Protein AF-A0A0F8W6D2-F1 (afdb_monomer_lite)

Secondary structure (DSSP, 8-state):
--TTSSSEEEEE---S---TTSTTHHHHHTTT-EEEEEEE-S---TT--S-EEEEEETTS-EEEEEGGGEESSGGG--S--HHHHS----

Sequence (90 aa):
MDARLARGRRHFEYHCYEGEDSGDAILWHHTHQEVEVLHKLNNIDEFDVRPMYRVRFADGLEYDIRDDELMKSPAEYYRPDYKQLIPATT

Radius of gyration: 13.62 Å; chains: 1; bounding box: 30×30×41 Å

Organism: NCBI:txid412755

Structure (mmCIF, N/CA/C/O backbone):
data_AF-A0A0F8W6D2-F1
#
_entry.id   AF-A0A0F8W6D2-F1
#
loop_
_atom_site.group_PDB
_atom_site.id
_atom_site.type_symbol
_atom_site.label_atom_id
_atom_site.label_alt_id
_atom_site.label_comp_id
_atom_site.label_asym_id
_atom_site.label_entity_id
_atom_site.label_seq_id
_atom_site.pdbx_PDB_ins_code
_atom_site.Cartn_x
_atom_site.Cartn_y
_atom_site.Cartn_z
_atom_site.occupancy
_atom_site.B_iso_or_equiv
_atom_site.auth_seq_id
_atom_site.auth_comp_id
_atom_site.auth_asym_id
_atom_site.auth_atom_id
_atom_site.pdbx_PDB_model_num
ATOM 1 N N . MET A 1 1 ? 3.825 -9.365 16.320 1.00 47.69 1 MET A N 1
ATOM 2 C CA . MET A 1 1 ? 3.359 -8.353 15.345 1.00 47.69 1 MET A CA 1
ATOM 3 C C . MET A 1 1 ? 3.600 -6.985 15.951 1.00 47.69 1 MET A C 1
ATOM 5 O O . MET A 1 1 ? 3.315 -6.846 17.135 1.00 47.69 1 MET A O 1
ATOM 9 N N . ASP A 1 2 ? 4.108 -6.006 15.194 1.00 51.84 2 ASP A N 1
ATOM 10 C CA . ASP A 1 2 ? 3.938 -4.612 15.618 1.00 51.84 2 ASP A CA 1
ATOM 11 C C . ASP A 1 2 ? 2.423 -4.384 15.664 1.00 51.84 2 ASP A C 1
ATOM 13 O O . ASP A 1 2 ? 1.736 -4.499 14.645 1.00 51.84 2 ASP A O 1
ATOM 17 N N . ALA A 1 3 ? 1.868 -4.231 16.868 1.00 54.16 3 ALA A N 1
ATOM 18 C CA . ALA A 1 3 ? 0.422 -4.288 17.096 1.00 54.16 3 ALA A CA 1
ATOM 19 C C . ALA A 1 3 ? -0.340 -3.225 16.284 1.00 54.16 3 ALA A C 1
ATOM 21 O O . ALA A 1 3 ? -1.543 -3.341 16.070 1.00 54.16 3 ALA A O 1
ATOM 22 N N . ARG A 1 4 ? 0.381 -2.216 15.784 1.00 56.50 4 ARG A N 1
ATOM 23 C CA . ARG A 1 4 ? -0.132 -1.125 14.960 1.00 56.50 4 ARG A CA 1
ATOM 24 C C . ARG A 1 4 ? -0.511 -1.543 13.540 1.00 56.50 4 ARG A C 1
ATOM 26 O O . ARG A 1 4 ? -1.240 -0.792 12.911 1.00 56.50 4 ARG A O 1
ATOM 33 N N . LEU A 1 5 ? -0.040 -2.674 13.013 1.00 62.62 5 LEU A N 1
ATOM 34 C CA . LEU A 1 5 ? -0.273 -3.090 11.613 1.00 62.62 5 LEU A CA 1
ATOM 35 C C . LEU A 1 5 ? -0.951 -4.467 11.497 1.00 62.62 5 LEU A C 1
ATOM 37 O O . LEU A 1 5 ? -1.110 -5.000 10.408 1.00 62.62 5 LEU A O 1
ATOM 41 N N . ALA A 1 6 ? -1.351 -5.063 12.621 1.00 58.75 6 ALA A N 1
ATOM 42 C CA . ALA A 1 6 ? -1.700 -6.480 12.709 1.00 58.75 6 ALA A CA 1
ATOM 43 C C . ALA A 1 6 ? -3.029 -6.887 12.042 1.00 58.75 6 ALA A C 1
ATOM 45 O O . ALA A 1 6 ? -3.219 -8.078 11.806 1.00 58.75 6 ALA A O 1
ATOM 46 N N . ARG A 1 7 ? -3.944 -5.939 11.788 1.00 64.94 7 ARG A N 1
ATOM 47 C CA . ARG A 1 7 ? -5.229 -6.116 11.084 1.00 64.94 7 ARG A CA 1
ATOM 48 C C . ARG A 1 7 ? -5.933 -4.767 10.960 1.00 64.94 7 ARG A C 1
ATOM 50 O O . ARG A 1 7 ? -5.962 -4.007 11.929 1.00 64.94 7 ARG A O 1
ATOM 57 N N . GLY A 1 8 ? -6.527 -4.488 9.805 1.00 81.25 8 GLY A N 1
ATOM 58 C CA . GLY A 1 8 ? -7.349 -3.295 9.590 1.00 81.25 8 GLY A CA 1
ATOM 59 C C . GLY A 1 8 ? -7.064 -2.594 8.269 1.00 81.25 8 GLY A C 1
ATOM 60 O O . GLY A 1 8 ? -6.252 -3.054 7.468 1.00 81.25 8 GLY A O 1
ATOM 61 N N . ARG A 1 9 ? -7.761 -1.476 8.056 1.00 91.69 9 ARG A N 1
ATOM 62 C CA . ARG A 1 9 ? -7.586 -0.647 6.865 1.00 91.69 9 ARG A CA 1
ATOM 63 C C . ARG A 1 9 ? -6.344 0.222 6.976 1.00 91.69 9 ARG A C 1
ATOM 65 O O . ARG A 1 9 ? -6.077 0.820 8.026 1.00 91.69 9 ARG A O 1
ATOM 72 N N . ARG A 1 10 ? -5.596 0.288 5.887 1.00 94.31 10 ARG A N 1
ATOM 73 C CA . ARG 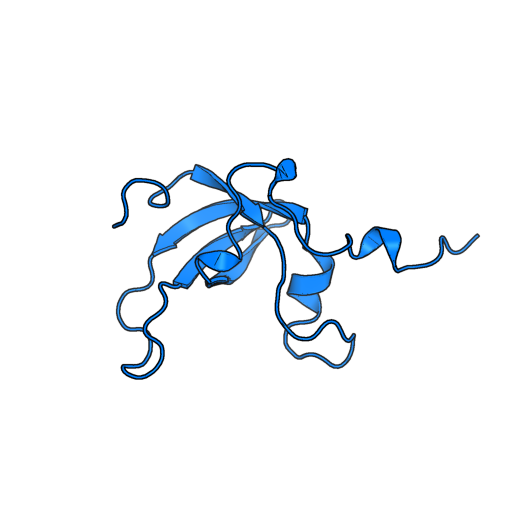A 1 10 ? -4.437 1.158 5.706 1.00 94.31 10 ARG A CA 1
ATOM 74 C C . ARG A 1 10 ? -4.512 1.812 4.343 1.00 94.31 10 ARG A C 1
ATOM 76 O O . ARG A 1 10 ? -5.259 1.369 3.480 1.00 94.31 10 ARG A O 1
ATOM 83 N N . HIS A 1 11 ? -3.733 2.862 4.189 1.00 95.94 11 HIS A N 1
ATOM 84 C CA . HIS A 1 11 ? -3.526 3.527 2.921 1.00 95.94 11 HIS A CA 1
ATOM 85 C C . HIS A 1 11 ? -2.272 2.939 2.278 1.00 95.94 11 HIS A C 1
ATOM 87 O O . HIS A 1 11 ? -1.267 2.780 2.961 1.00 95.94 11 HIS A O 1
ATOM 93 N N . PHE A 1 12 ? -2.341 2.571 1.008 1.00 96.56 12 PHE A N 1
ATOM 94 C CA . PHE A 1 12 ? -1.213 2.011 0.277 1.00 96.56 12 PHE A CA 1
ATOM 95 C C . PHE A 1 12 ? -0.521 3.100 -0.544 1.00 96.56 12 PHE A C 1
ATOM 97 O O . PHE A 1 12 ? -1.192 3.903 -1.188 1.00 96.56 12 PHE A O 1
ATOM 104 N N . GLU A 1 13 ? 0.807 3.124 -0.542 1.00 96.94 13 GLU A N 1
ATOM 105 C CA . GLU A 1 13 ? 1.595 3.917 -1.485 1.00 96.94 13 GLU A CA 1
ATOM 106 C C . GLU A 1 13 ? 2.719 3.063 -2.067 1.00 96.94 13 GLU A C 1
ATOM 108 O O . GLU A 1 13 ? 3.528 2.508 -1.331 1.00 96.94 13 GLU A O 1
ATOM 113 N N . TYR A 1 14 ? 2.768 2.971 -3.395 1.00 95.06 14 TYR A N 1
ATOM 114 C CA . TYR A 1 14 ? 3.795 2.215 -4.102 1.00 95.06 14 TYR A CA 1
ATOM 115 C C . TYR A 1 14 ? 5.116 2.990 -4.132 1.00 95.06 14 TYR A C 1
ATOM 117 O O . TYR A 1 14 ? 5.153 4.144 -4.564 1.00 95.06 14 TYR A O 1
ATOM 125 N N . HIS A 1 15 ? 6.216 2.358 -3.709 1.00 90.12 15 HIS A N 1
ATOM 126 C CA . HIS A 1 15 ? 7.538 3.005 -3.619 1.00 90.12 15 HIS A CA 1
ATOM 127 C C . HIS A 1 15 ? 8.614 2.390 -4.521 1.00 90.12 15 HIS A C 1
ATOM 129 O O . HIS A 1 15 ? 9.771 2.822 -4.495 1.00 90.12 15 HIS A O 1
ATOM 135 N N . CYS A 1 16 ? 8.266 1.410 -5.347 1.00 89.44 16 CYS A N 1
ATOM 136 C CA . CYS A 1 16 ? 9.203 0.794 -6.285 1.00 89.44 16 CYS A CA 1
ATOM 137 C C . CYS A 1 16 ? 9.350 1.625 -7.581 1.00 89.44 16 CYS A C 1
ATOM 139 O O . CYS A 1 16 ? 9.047 2.823 -7.612 1.00 89.44 16 CYS A O 1
ATOM 141 N N . TYR A 1 17 ? 9.922 1.032 -8.634 1.00 89.19 17 TYR A N 1
ATOM 142 C CA . TYR A 1 17 ? 10.079 1.685 -9.937 1.00 89.19 17 TYR A CA 1
ATOM 143 C C . TYR A 1 17 ? 8.715 1.886 -10.620 1.00 89.19 17 TYR A C 1
ATOM 145 O O . TYR A 1 17 ? 7.955 0.931 -10.783 1.00 89.19 17 TYR A O 1
ATOM 153 N N . GLU A 1 18 ? 8.417 3.132 -10.990 1.00 89.56 18 GLU A N 1
ATOM 154 C CA . GLU A 1 18 ? 7.148 3.603 -11.567 1.00 89.56 18 GLU A CA 1
ATOM 155 C C . GLU A 1 18 ? 7.221 3.633 -13.097 1.00 89.56 18 GLU A C 1
ATOM 157 O O . GLU A 1 18 ? 7.334 4.687 -13.725 1.00 89.56 18 GLU A O 1
ATOM 162 N N . GLY A 1 19 ? 7.226 2.445 -13.692 1.00 88.12 19 GLY A N 1
ATOM 163 C CA . GLY A 1 19 ? 7.208 2.252 -15.137 1.00 88.12 19 GLY A CA 1
ATOM 164 C C . GLY A 1 19 ? 6.208 1.169 -15.512 1.00 88.12 19 GLY A C 1
ATOM 165 O O . GLY A 1 19 ? 6.052 0.188 -14.788 1.00 88.12 19 GLY A O 1
ATOM 166 N N . GLU A 1 20 ? 5.536 1.335 -16.651 1.00 93.00 20 GLU A N 1
ATOM 167 C CA . GLU A 1 20 ? 4.611 0.330 -17.206 1.00 93.00 20 GLU A CA 1
ATOM 168 C C . GLU A 1 20 ? 5.319 -0.987 -17.577 1.00 93.00 20 GLU A C 1
ATOM 170 O O . GLU A 1 20 ? 4.683 -2.025 -17.729 1.00 93.00 20 GLU A O 1
ATOM 175 N N . ASP A 1 21 ? 6.644 -0.956 -17.722 1.00 92.00 21 ASP A N 1
ATOM 176 C CA . ASP A 1 21 ? 7.513 -2.114 -17.932 1.00 92.00 21 ASP A CA 1
ATOM 177 C C . ASP A 1 21 ? 7.942 -2.805 -16.624 1.00 92.00 21 ASP A C 1
ATOM 179 O O . ASP A 1 21 ? 8.619 -3.836 -16.664 1.00 92.00 21 ASP A O 1
ATOM 183 N N . SER A 1 22 ? 7.538 -2.278 -15.462 1.00 90.19 22 SER A N 1
ATOM 184 C CA . SER A 1 22 ? 7.744 -2.930 -14.168 1.00 90.19 22 SER A CA 1
ATOM 185 C C . SER A 1 22 ? 6.879 -4.184 -14.039 1.00 90.19 22 SER A C 1
ATOM 187 O O . SER A 1 22 ? 5.683 -4.167 -14.334 1.00 90.19 22 SER A O 1
ATOM 189 N N . GLY A 1 23 ? 7.450 -5.262 -13.491 1.00 90.62 23 GLY A N 1
ATOM 190 C CA . GLY A 1 23 ? 6.678 -6.452 -13.111 1.00 90.62 23 GLY A CA 1
ATOM 191 C C . GLY A 1 23 ? 5.595 -6.158 -12.064 1.00 90.62 23 GLY A C 1
ATOM 192 O O . GLY A 1 23 ? 4.589 -6.859 -12.011 1.00 90.62 23 G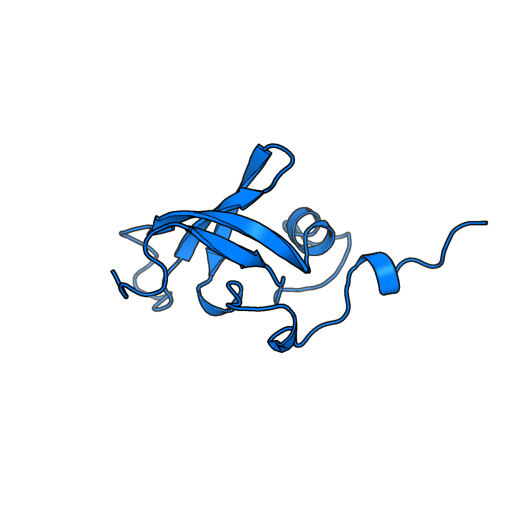LY A O 1
ATOM 193 N N . ASP A 1 24 ? 5.772 -5.080 -11.296 1.00 90.88 24 ASP A N 1
ATOM 194 C CA . ASP A 1 24 ? 4.849 -4.618 -10.260 1.00 90.88 24 ASP A CA 1
ATOM 195 C C . ASP A 1 24 ? 4.053 -3.371 -10.692 1.00 90.88 24 ASP A C 1
ATOM 197 O O . ASP A 1 24 ? 3.465 -2.692 -9.851 1.00 90.88 24 ASP A O 1
ATOM 201 N N . ALA A 1 25 ? 3.996 -3.048 -11.994 1.00 92.81 25 ALA A N 1
ATOM 202 C CA . ALA A 1 25 ? 3.246 -1.890 -12.503 1.00 92.81 25 ALA A CA 1
ATOM 203 C C . ALA A 1 25 ? 1.776 -1.891 -12.043 1.00 92.81 25 ALA A C 1
ATOM 205 O O . ALA A 1 25 ? 1.208 -0.841 -11.750 1.00 92.81 25 ALA A O 1
ATOM 206 N N . ILE A 1 26 ? 1.183 -3.079 -11.876 1.00 94.56 26 ILE A N 1
ATOM 207 C CA . ILE A 1 26 ? -0.166 -3.220 -11.325 1.00 94.56 26 ILE A CA 1
ATOM 208 C C . ILE A 1 26 ? -0.294 -2.593 -9.933 1.00 94.56 26 ILE A C 1
ATOM 210 O O . ILE A 1 26 ? -1.303 -1.959 -9.654 1.00 94.56 26 ILE A O 1
ATOM 214 N N . LEU A 1 27 ? 0.715 -2.702 -9.065 1.00 94.75 27 LEU A N 1
ATOM 215 C CA . LEU A 1 27 ? 0.680 -2.062 -7.752 1.00 94.75 27 LEU A CA 1
ATOM 216 C C . LEU A 1 27 ? 0.773 -0.547 -7.867 1.00 94.75 27 LEU A C 1
ATOM 218 O O . LEU A 1 27 ? 0.057 0.162 -7.166 1.00 94.75 27 LEU A O 1
ATOM 222 N N . TRP A 1 28 ? 1.594 -0.039 -8.782 1.00 94.94 28 TRP A N 1
ATOM 223 C CA . TRP A 1 28 ? 1.666 1.397 -9.031 1.00 94.94 28 TRP A CA 1
ATOM 224 C C . TRP A 1 28 ? 0.302 1.977 -9.430 1.00 94.94 28 TRP A C 1
ATOM 226 O O . TRP A 1 28 ? -0.110 2.997 -8.879 1.00 94.94 28 TRP A O 1
ATOM 236 N N . HIS A 1 29 ? -0.463 1.273 -10.275 1.00 94.31 29 HIS A N 1
ATOM 237 C CA . HIS A 1 29 ? -1.836 1.660 -10.647 1.00 94.31 29 HIS A CA 1
ATOM 238 C C . HIS A 1 29 ? -2.805 1.693 -9.454 1.00 94.31 29 HIS A C 1
ATOM 240 O O . HIS A 1 29 ? -3.859 2.334 -9.513 1.00 94.31 29 HIS A O 1
ATOM 246 N N . HIS A 1 30 ? -2.448 1.010 -8.366 1.00 95.38 30 HIS A N 1
ATOM 247 C CA . HIS A 1 30 ? -3.213 0.944 -7.128 1.00 95.38 30 HIS A CA 1
ATOM 248 C C . HIS A 1 30 ? -2.669 1.843 -6.013 1.00 95.38 30 HIS A C 1
ATOM 250 O O . HIS A 1 30 ? -3.211 1.819 -4.904 1.00 95.38 30 HIS A O 1
ATOM 256 N N . THR A 1 31 ? -1.645 2.662 -6.283 1.00 96.12 31 THR A N 1
ATOM 257 C CA . THR A 1 31 ? -1.130 3.622 -5.301 1.00 96.12 31 THR A CA 1
ATOM 258 C C . THR A 1 31 ? -2.242 4.555 -4.799 1.00 96.12 31 THR A C 1
ATOM 260 O O . THR A 1 31 ? -3.226 4.826 -5.489 1.00 96.12 31 THR A O 1
ATOM 263 N N . HIS A 1 32 ? -2.104 5.012 -3.557 1.00 96.19 32 HIS A N 1
ATOM 264 C CA . HIS A 1 32 ? -3.032 5.886 -2.829 1.00 96.19 32 HIS A CA 1
ATOM 265 C C . HIS A 1 32 ? -4.427 5.312 -2.536 1.00 96.19 32 HIS A C 1
ATOM 267 O O . HIS A 1 32 ? -5.318 6.051 -2.099 1.00 96.19 32 HIS A O 1
ATOM 273 N N . GLN A 1 33 ? -4.631 4.003 -2.696 1.00 96.19 33 GLN A N 1
ATOM 274 C CA . GLN A 1 33 ? -5.884 3.324 -2.346 1.00 96.19 33 GLN A CA 1
ATOM 275 C C . GLN A 1 33 ? -5.898 2.795 -0.903 1.00 96.19 33 GLN A C 1
ATOM 277 O O . GLN A 1 33 ? -4.858 2.608 -0.274 1.00 96.19 33 GLN A O 1
ATOM 282 N N . GLU A 1 34 ? -7.092 2.534 -0.361 1.00 96.38 34 GLU A N 1
ATOM 283 C CA . GLU A 1 34 ? -7.221 1.773 0.886 1.00 96.38 34 GLU A CA 1
ATOM 284 C C . GLU A 1 34 ? -7.013 0.272 0.635 1.00 96.38 34 GLU A C 1
ATOM 286 O O . GLU A 1 34 ? -7.540 -0.286 -0.329 1.00 96.38 34 GLU A O 1
ATOM 291 N N . VAL A 1 35 ? -6.325 -0.394 1.561 1.00 96.69 35 VAL A N 1
ATOM 292 C CA . VAL A 1 35 ? -6.133 -1.847 1.583 1.00 96.69 35 VAL A CA 1
ATOM 293 C C . VAL A 1 35 ? -6.509 -2.438 2.936 1.00 96.69 35 VAL A C 1
ATOM 295 O O . VAL A 1 35 ? -6.365 -1.802 3.985 1.00 96.69 35 VAL A O 1
ATOM 298 N N . GLU A 1 36 ? -6.972 -3.683 2.931 1.00 95.69 36 GLU A N 1
ATOM 299 C CA . GLU A 1 36 ? -7.136 -4.496 4.132 1.00 95.69 36 GLU A CA 1
ATOM 300 C C . GLU A 1 36 ? -5.870 -5.316 4.384 1.00 95.69 36 GLU A C 1
ATOM 302 O O . GLU A 1 36 ? -5.480 -6.138 3.556 1.00 95.69 36 GLU A O 1
ATOM 307 N N . VAL A 1 37 ? -5.242 -5.139 5.549 1.00 93.94 37 VAL A N 1
ATOM 308 C CA . VAL A 1 37 ? -4.108 -5.979 5.956 1.00 93.94 37 VAL A CA 1
ATOM 309 C C . VAL A 1 37 ? -4.617 -7.329 6.460 1.00 93.94 37 VAL A C 1
ATOM 311 O O . VAL A 1 37 ? -5.274 -7.394 7.505 1.00 93.94 37 VAL A O 1
ATOM 314 N N . LEU A 1 38 ? -4.289 -8.406 5.740 1.00 92.31 38 LEU A N 1
ATOM 315 C CA . LEU A 1 38 ? -4.759 -9.759 6.046 1.00 92.31 38 LEU A CA 1
ATOM 316 C C . LEU A 1 38 ? -3.900 -10.417 7.129 1.00 92.31 38 LEU A C 1
ATOM 318 O O . LEU A 1 38 ? -4.416 -10.872 8.155 1.00 92.31 38 LEU A O 1
ATOM 322 N N . HIS A 1 39 ? -2.587 -10.478 6.899 1.00 89.50 39 HIS A N 1
ATOM 323 C CA . HIS A 1 39 ? -1.615 -11.012 7.851 1.00 89.50 39 HIS A CA 1
ATOM 324 C C . HIS A 1 39 ? -0.184 -10.579 7.509 1.00 89.50 39 HIS A C 1
ATOM 326 O O . HIS A 1 39 ? 0.131 -10.206 6.382 1.00 89.50 39 HIS A O 1
ATOM 332 N N . LYS A 1 40 ? 0.697 -10.656 8.509 1.00 89.00 40 LYS A N 1
ATOM 333 C CA . LYS A 1 40 ? 2.144 -10.503 8.336 1.00 89.00 40 LYS A CA 1
ATOM 334 C C . LYS A 1 40 ? 2.736 -11.809 7.801 1.00 89.00 40 LYS A C 1
ATOM 336 O O . LYS A 1 40 ? 2.406 -12.873 8.329 1.00 89.00 40 LYS A O 1
ATOM 341 N N . LEU A 1 41 ? 3.639 -11.722 6.829 1.00 87.38 41 LEU A N 1
ATOM 342 C CA . LEU A 1 41 ? 4.398 -12.872 6.345 1.00 87.38 41 LEU A CA 1
ATOM 343 C C . LEU A 1 41 ? 5.527 -13.198 7.332 1.00 87.38 41 LEU A C 1
ATOM 345 O O . LEU A 1 41 ? 6.286 -12.321 7.750 1.00 87.38 41 LEU A O 1
ATOM 349 N N . ASN A 1 42 ? 5.612 -14.464 7.736 1.00 75.38 42 ASN A N 1
ATOM 350 C CA . ASN A 1 42 ? 6.710 -14.990 8.542 1.00 75.38 42 ASN A CA 1
ATOM 351 C C . ASN A 1 42 ? 7.588 -15.818 7.592 1.00 75.38 42 ASN A C 1
ATOM 353 O O . ASN A 1 42 ? 7.035 -16.659 6.890 1.00 75.38 42 ASN A O 1
ATOM 357 N N . ASN A 1 43 ? 8.908 -15.599 7.590 1.00 65.56 43 ASN A N 1
ATOM 358 C CA . ASN A 1 43 ? 9.905 -16.205 6.678 1.00 65.56 43 ASN A CA 1
ATOM 359 C C . ASN A 1 43 ? 10.112 -15.453 5.356 1.00 65.56 43 ASN A C 1
ATOM 361 O O . ASN A 1 43 ? 10.057 -16.030 4.274 1.00 65.56 43 ASN A O 1
ATOM 365 N N . ILE A 1 44 ? 10.362 -14.157 5.465 1.00 66.50 44 ILE A N 1
ATOM 366 C CA . ILE A 1 44 ? 10.953 -13.376 4.379 1.00 66.50 44 ILE A CA 1
ATOM 367 C C . ILE A 1 44 ? 12.465 -13.626 4.456 1.00 66.50 44 ILE A C 1
ATOM 369 O O . ILE A 1 44 ? 12.965 -13.892 5.552 1.00 66.50 44 ILE A O 1
ATOM 373 N N . ASP A 1 45 ? 13.138 -13.650 3.306 1.00 63.06 45 ASP A N 1
ATOM 374 C CA . ASP A 1 45 ? 14.562 -13.979 3.152 1.00 63.06 45 ASP A CA 1
ATOM 375 C C . ASP A 1 45 ? 15.428 -13.352 4.263 1.00 63.06 45 ASP A C 1
ATOM 377 O O . ASP A 1 45 ? 15.195 -12.218 4.677 1.00 63.06 45 ASP A O 1
ATOM 381 N N . GLU A 1 46 ? 16.438 -14.074 4.751 1.00 57.97 46 GLU A N 1
ATOM 382 C CA . GLU A 1 46 ? 17.305 -13.638 5.859 1.00 57.97 46 GLU A CA 1
ATOM 383 C C . GLU A 1 46 ? 18.059 -12.329 5.561 1.00 57.97 46 GLU A C 1
ATOM 385 O O . GLU A 1 46 ? 18.519 -11.643 6.479 1.00 57.97 46 GLU A O 1
ATOM 390 N N . PHE A 1 47 ? 18.130 -11.956 4.281 1.00 64.62 47 PHE A N 1
ATOM 391 C CA . PHE A 1 47 ? 18.696 -10.701 3.798 1.00 64.62 47 PHE A CA 1
ATOM 392 C C . PHE A 1 47 ? 17.681 -9.549 3.682 1.00 64.62 47 PHE A C 1
ATOM 394 O O . PHE A 1 47 ? 18.106 -8.392 3.635 1.00 64.62 47 PHE A O 1
ATOM 401 N N . ASP A 1 48 ? 16.368 -9.819 3.668 1.00 66.00 48 ASP A N 1
ATOM 402 C CA . ASP A 1 48 ? 15.321 -8.787 3.664 1.00 66.00 48 ASP A CA 1
ATOM 403 C C . ASP A 1 48 ? 14.736 -8.627 5.071 1.00 66.00 48 ASP A C 1
ATOM 405 O O . ASP A 1 48 ? 13.775 -9.269 5.495 1.00 66.00 48 ASP A O 1
ATOM 409 N N . VAL A 1 49 ? 15.373 -7.744 5.836 1.00 67.75 49 VAL A N 1
ATOM 410 C CA . VAL A 1 49 ? 15.045 -7.490 7.245 1.00 67.75 49 VAL A CA 1
ATOM 411 C C . VAL A 1 49 ? 13.706 -6.770 7.446 1.00 67.75 49 VAL A C 1
ATOM 413 O O . VAL A 1 49 ? 13.291 -6.568 8.594 1.00 67.75 49 VAL A O 1
ATOM 416 N N . ARG A 1 50 ? 13.028 -6.348 6.369 1.00 77.81 50 ARG A N 1
ATOM 417 C CA . ARG A 1 50 ? 11.797 -5.561 6.472 1.00 77.81 50 ARG A CA 1
ATOM 418 C C . ARG A 1 50 ? 10.546 -6.441 6.492 1.00 77.81 50 ARG A C 1
ATOM 420 O O . ARG A 1 50 ? 10.415 -7.363 5.691 1.00 77.81 50 ARG A O 1
ATOM 427 N N . PRO A 1 51 ? 9.594 -6.183 7.408 1.00 85.31 51 PRO A N 1
ATOM 428 C CA . PRO A 1 51 ? 8.326 -6.896 7.423 1.00 85.31 51 PRO A CA 1
ATOM 429 C C . PRO A 1 51 ? 7.549 -6.706 6.117 1.00 85.31 51 PRO A C 1
ATOM 431 O O . PRO A 1 51 ? 7.355 -5.583 5.665 1.00 85.31 51 PRO A O 1
ATOM 434 N N . MET A 1 52 ? 7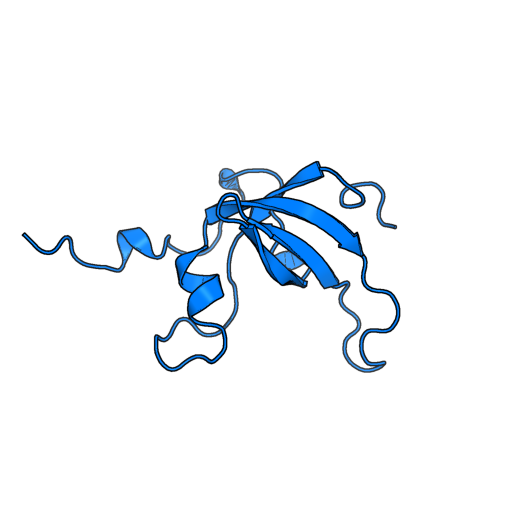.004 -7.798 5.594 1.00 89.19 52 MET A N 1
ATOM 435 C CA . MET A 1 52 ? 6.010 -7.784 4.526 1.00 89.19 52 MET A CA 1
ATOM 436 C C . MET A 1 52 ? 4.657 -8.253 5.047 1.00 89.19 52 MET A C 1
ATOM 438 O O . MET A 1 52 ? 4.551 -9.045 5.997 1.00 89.19 52 MET A O 1
ATOM 442 N N . TYR A 1 53 ? 3.617 -7.753 4.401 1.00 91.38 53 TYR A N 1
ATOM 443 C CA . TYR A 1 53 ? 2.231 -8.014 4.731 1.00 91.38 53 TYR A CA 1
ATOM 444 C C . TYR A 1 53 ? 1.481 -8.415 3.471 1.00 91.38 53 TYR A C 1
ATOM 446 O O . TYR A 1 53 ? 1.595 -7.754 2.442 1.00 91.38 53 TYR A O 1
ATOM 454 N N . ARG A 1 54 ? 0.665 -9.462 3.584 1.00 93.81 54 ARG A N 1
ATOM 455 C CA . ARG A 1 54 ? -0.354 -9.761 2.583 1.00 93.81 54 ARG A CA 1
ATOM 456 C C . ARG A 1 54 ? -1.512 -8.791 2.791 1.00 93.81 54 ARG A C 1
ATOM 458 O O . ARG A 1 54 ? -2.075 -8.727 3.894 1.00 93.81 54 ARG A O 1
ATOM 465 N N . VAL A 1 55 ? -1.883 -8.070 1.742 1.00 95.38 55 VAL A N 1
ATOM 466 C CA . VAL A 1 55 ? -3.010 -7.130 1.748 1.00 95.38 55 VAL A CA 1
ATOM 467 C C . VAL A 1 55 ? -4.022 -7.453 0.662 1.00 95.38 55 VAL A C 1
ATOM 469 O O . VAL A 1 55 ? -3.713 -8.196 -0.267 1.00 95.38 55 VAL A O 1
ATOM 472 N N . ARG A 1 56 ? -5.221 -6.881 0.787 1.00 96.69 56 ARG A N 1
ATOM 473 C CA . ARG A 1 56 ? -6.288 -6.956 -0.211 1.00 96.69 56 ARG A CA 1
ATOM 474 C C . ARG A 1 56 ? -6.819 -5.569 -0.565 1.00 96.69 56 ARG A C 1
ATOM 476 O O . ARG A 1 56 ? -7.209 -4.817 0.330 1.00 96.69 56 ARG A O 1
ATOM 483 N N . PHE A 1 57 ? -6.869 -5.265 -1.855 1.00 96.81 57 PHE A N 1
ATOM 484 C CA . PHE A 1 57 ? -7.485 -4.065 -2.418 1.00 96.81 57 PHE A CA 1
ATOM 485 C C . PHE A 1 57 ? -9.006 -4.228 -2.552 1.00 96.81 57 PHE A C 1
ATOM 487 O O . PHE A 1 57 ? -9.553 -5.329 -2.451 1.00 96.81 57 PHE A O 1
ATOM 494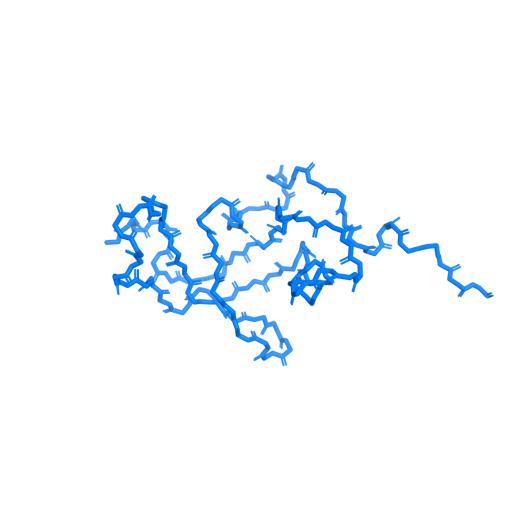 N N . ALA A 1 58 ? -9.716 -3.118 -2.771 1.00 95.94 58 ALA A N 1
ATOM 495 C CA . ALA A 1 58 ? -11.179 -3.112 -2.865 1.00 95.94 58 ALA A CA 1
ATOM 496 C C . ALA A 1 58 ? -11.731 -3.906 -4.065 1.00 95.94 58 ALA A C 1
ATOM 498 O O . ALA A 1 58 ? -12.869 -4.372 -4.017 1.00 95.94 58 ALA A O 1
ATOM 499 N N . ASP A 1 59 ? -10.936 -4.068 -5.122 1.00 96.25 59 ASP A N 1
ATOM 500 C CA . ASP A 1 59 ? -11.261 -4.853 -6.318 1.00 96.25 59 ASP A CA 1
ATOM 501 C C . ASP A 1 59 ? -10.971 -6.359 -6.159 1.00 96.25 59 ASP A C 1
ATOM 503 O O . ASP A 1 59 ? -11.286 -7.152 -7.046 1.00 96.25 59 ASP A O 1
ATOM 507 N N . GLY A 1 60 ? -10.415 -6.764 -5.013 1.00 96.56 60 GLY A N 1
ATOM 508 C CA . GLY A 1 60 ? -10.056 -8.145 -4.710 1.00 96.56 60 GLY A CA 1
ATOM 509 C C . GLY A 1 60 ? -8.620 -8.526 -5.070 1.00 96.56 60 GLY A C 1
ATOM 510 O O . GLY A 1 60 ? -8.251 -9.671 -4.807 1.00 96.56 60 GLY A O 1
ATOM 511 N N . LEU A 1 61 ? -7.804 -7.610 -5.611 1.00 96.88 61 LEU A N 1
ATOM 512 C CA . LEU A 1 61 ? -6.374 -7.857 -5.801 1.00 96.88 61 LEU A CA 1
ATOM 513 C C . LEU A 1 61 ? -5.716 -8.124 -4.443 1.00 96.88 61 LEU A C 1
ATOM 515 O O . LEU A 1 61 ? -5.907 -7.371 -3.488 1.00 96.88 61 LEU A O 1
ATOM 519 N N . GLU A 1 62 ? -4.924 -9.188 -4.356 1.00 96.81 62 GLU A N 1
ATOM 520 C CA . GLU A 1 62 ? -4.131 -9.503 -3.172 1.00 96.81 62 GLU A CA 1
ATOM 521 C C . GLU A 1 62 ? -2.646 -9.510 -3.514 1.00 96.81 62 GLU A C 1
ATOM 523 O O . GLU A 1 62 ? -2.236 -10.144 -4.487 1.00 96.81 62 GLU A O 1
ATOM 528 N N . TYR A 1 63 ? -1.833 -8.852 -2.690 1.00 95.31 63 TYR A N 1
ATOM 529 C CA . TYR A 1 63 ? -0.396 -8.743 -2.931 1.00 95.31 63 TYR A CA 1
ATOM 530 C C . TYR A 1 63 ? 0.406 -8.676 -1.636 1.00 95.31 63 TYR A C 1
ATOM 532 O O . TYR A 1 63 ? -0.134 -8.362 -0.571 1.00 95.31 63 TYR A O 1
ATOM 540 N N . ASP A 1 64 ? 1.695 -8.981 -1.747 1.00 93.50 64 ASP A N 1
ATOM 541 C CA . ASP A 1 64 ? 2.647 -8.881 -0.650 1.00 93.50 64 ASP A CA 1
ATOM 542 C C . ASP A 1 64 ? 3.382 -7.543 -0.756 1.00 93.50 64 ASP A C 1
ATOM 544 O O . ASP A 1 64 ? 4.073 -7.291 -1.738 1.00 93.50 64 ASP A O 1
ATOM 548 N N . ILE A 1 65 ? 3.215 -6.684 0.245 1.00 92.12 65 ILE A N 1
ATOM 549 C CA . ILE A 1 65 ? 3.777 -5.327 0.258 1.00 92.12 65 ILE A CA 1
ATOM 550 C C . ILE A 1 65 ? 4.632 -5.104 1.499 1.00 92.12 65 ILE A C 1
ATOM 552 O O . ILE A 1 65 ? 4.498 -5.822 2.500 1.00 92.12 65 ILE A O 1
ATOM 556 N N . ARG A 1 66 ? 5.515 -4.110 1.445 1.00 90.25 66 ARG A N 1
ATOM 557 C CA . ARG A 1 66 ? 6.402 -3.767 2.560 1.00 90.25 66 ARG A CA 1
ATOM 558 C C . ARG A 1 66 ? 5.720 -2.862 3.581 1.00 90.25 66 ARG A C 1
ATOM 560 O O . ARG A 1 66 ? 4.682 -2.254 3.334 1.00 90.25 66 ARG A O 1
ATOM 567 N N . ASP A 1 67 ? 6.295 -2.808 4.778 1.00 89.69 67 ASP A N 1
ATOM 568 C CA . ASP A 1 67 ? 5.771 -2.007 5.880 1.00 89.69 67 ASP A CA 1
ATOM 569 C C . ASP A 1 67 ? 5.805 -0.498 5.607 1.00 89.69 67 ASP A C 1
ATOM 571 O O . ASP A 1 67 ? 4.922 0.217 6.078 1.00 89.69 67 ASP A O 1
ATOM 575 N N . ASP A 1 68 ? 6.779 -0.030 4.826 1.00 91.12 68 ASP A N 1
ATOM 576 C CA . ASP A 1 68 ? 6.894 1.361 4.384 1.00 91.12 68 ASP A CA 1
ATOM 577 C C . ASP A 1 68 ? 5.885 1.754 3.300 1.00 91.12 68 ASP A C 1
ATOM 579 O O . ASP A 1 68 ? 5.676 2.941 3.085 1.00 91.12 68 ASP A O 1
ATOM 583 N N . GLU A 1 69 ? 5.195 0.790 2.689 1.00 94.00 69 GLU A N 1
ATOM 584 C CA . GLU A 1 69 ? 4.120 1.030 1.718 1.00 94.00 69 GLU A CA 1
ATOM 585 C C . GLU A 1 69 ? 2.736 1.141 2.396 1.00 94.00 69 GLU A C 1
ATOM 587 O O . GLU A 1 69 ? 1.721 1.345 1.730 1.00 94.00 69 GLU A O 1
ATOM 592 N N . LEU A 1 70 ? 2.674 1.010 3.732 1.00 93.88 70 LEU A N 1
ATOM 593 C CA . LEU A 1 70 ? 1.453 1.050 4.543 1.00 93.88 70 LEU A CA 1
ATOM 594 C C . LEU A 1 70 ? 1.350 2.332 5.384 1.00 93.88 70 LEU A C 1
ATOM 596 O O . LEU A 1 70 ? 1.830 2.411 6.517 1.00 93.88 70 LEU A O 1
ATOM 600 N N . MET A 1 71 ? 0.593 3.297 4.880 1.00 93.62 71 MET A N 1
ATOM 601 C CA . MET A 1 71 ? 0.318 4.575 5.528 1.00 93.62 71 MET A CA 1
ATOM 602 C C . MET A 1 71 ? -0.878 4.504 6.483 1.00 93.62 71 MET A C 1
ATOM 604 O O . MET A 1 71 ? -1.851 3.758 6.292 1.00 93.62 71 MET A O 1
ATOM 608 N N . LYS A 1 72 ? -0.839 5.326 7.534 1.00 91.12 72 LYS A N 1
ATOM 609 C CA . LYS A 1 72 ? -1.959 5.493 8.476 1.00 91.12 72 LYS A CA 1
ATOM 610 C C . LYS A 1 72 ? -3.010 6.461 7.958 1.00 91.12 72 LYS A C 1
ATOM 612 O O . LYS A 1 72 ? -4.160 6.376 8.380 1.00 91.12 72 LYS A O 1
ATOM 617 N N . SER A 1 73 ? -2.610 7.393 7.098 1.00 91.94 73 SER A N 1
ATOM 618 C CA . SER A 1 73 ? -3.494 8.399 6.514 1.00 91.94 73 SER A CA 1
ATOM 619 C C . SER A 1 73 ? -2.949 8.899 5.172 1.00 91.94 73 SER A C 1
ATOM 621 O O . SER A 1 73 ? -1.738 8.821 4.963 1.00 91.94 73 SER A O 1
ATOM 623 N N . PRO A 1 74 ? -3.788 9.498 4.306 1.00 93.44 74 PRO A N 1
ATOM 624 C CA . PRO A 1 74 ? -3.338 10.079 3.039 1.00 93.44 74 PRO A CA 1
ATOM 625 C C . PRO A 1 74 ? -2.322 11.220 3.188 1.00 93.44 74 PRO A C 1
ATOM 627 O O . PRO A 1 74 ? -1.629 11.556 2.239 1.00 93.44 74 PRO A O 1
ATOM 630 N N . ALA A 1 75 ? -2.222 11.838 4.370 1.00 93.31 75 ALA A N 1
ATOM 631 C CA . ALA A 1 75 ? -1.248 12.900 4.630 1.00 93.31 75 ALA A CA 1
ATOM 632 C C . ALA A 1 75 ? 0.201 12.386 4.736 1.00 93.31 75 ALA A C 1
ATOM 634 O O . ALA A 1 75 ? 1.124 13.194 4.770 1.00 93.31 75 ALA A O 1
ATOM 635 N N . GLU A 1 76 ? 0.398 11.066 4.826 1.00 92.50 76 GLU A N 1
ATOM 636 C CA . GLU A 1 76 ? 1.720 10.427 4.870 1.00 92.50 76 GLU A CA 1
ATOM 637 C C . GLU A 1 76 ? 2.234 10.038 3.469 1.00 92.50 76 GLU A C 1
ATOM 639 O O . GLU A 1 76 ? 3.373 9.596 3.356 1.00 92.50 76 GLU A O 1
ATOM 644 N N . TYR A 1 77 ? 1.432 10.227 2.411 1.00 94.38 77 TYR A N 1
ATOM 645 C CA . TYR A 1 77 ? 1.849 9.990 1.027 1.00 94.38 77 TYR A CA 1
ATOM 646 C C . TYR A 1 77 ? 3.026 10.891 0.630 1.00 94.38 77 TYR A C 1
ATOM 648 O O . TYR A 1 77 ? 3.009 12.105 0.848 1.00 94.38 77 TYR A O 1
ATOM 656 N N . TYR A 1 78 ? 4.048 10.285 0.034 1.00 92.19 78 TYR A N 1
ATOM 657 C CA . TYR A 1 78 ? 5.274 10.931 -0.415 1.00 92.19 78 TYR A CA 1
ATOM 658 C C . TYR A 1 78 ? 5.352 11.071 -1.941 1.00 92.19 78 TYR A C 1
ATOM 660 O O . TYR A 1 78 ? 6.017 11.982 -2.444 1.00 92.19 78 TYR A O 1
ATOM 668 N N . ARG A 1 79 ? 4.693 10.182 -2.688 1.00 90.25 79 ARG A N 1
ATOM 669 C CA . ARG A 1 79 ? 4.751 10.122 -4.153 1.00 90.25 79 ARG A CA 1
ATOM 670 C C . ARG A 1 79 ? 3.458 10.623 -4.797 1.00 90.25 79 ARG A C 1
ATOM 672 O O . ARG A 1 79 ? 2.423 10.648 -4.136 1.00 90.25 79 ARG A O 1
ATOM 679 N N . PRO A 1 80 ? 3.486 11.056 -6.069 1.00 88.12 80 PRO A N 1
ATOM 680 C CA . PRO A 1 80 ? 2.269 11.400 -6.800 1.00 88.12 80 PRO A CA 1
ATOM 681 C C . PRO A 1 80 ? 1.342 10.192 -6.993 1.00 88.12 80 PRO A C 1
ATOM 683 O O . PRO A 1 80 ? 1.800 9.057 -7.114 1.00 88.12 80 PRO A O 1
ATOM 686 N N . ASP A 1 81 ? 0.035 10.449 -7.084 1.00 87.69 81 ASP A N 1
ATOM 687 C CA . ASP A 1 81 ? -0.940 9.434 -7.501 1.00 87.69 81 ASP A CA 1
ATOM 688 C C . ASP A 1 81 ? -0.698 9.080 -8.978 1.00 87.69 81 ASP A C 1
ATOM 690 O O . ASP A 1 81 ? -0.517 9.975 -9.811 1.00 87.69 81 ASP A O 1
ATOM 694 N N . TYR A 1 82 ? -0.778 7.797 -9.331 1.00 84.00 82 TYR A N 1
ATOM 695 C CA . TYR A 1 82 ? -0.766 7.333 -10.720 1.00 84.00 82 TYR A CA 1
ATOM 696 C C . TYR A 1 82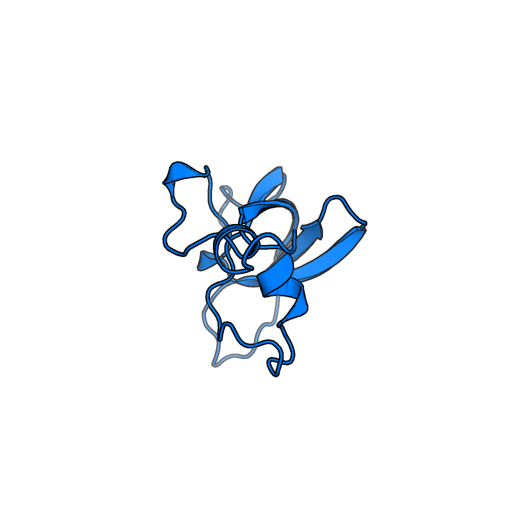 ? -1.778 8.095 -11.593 1.00 84.00 82 TYR A C 1
ATOM 698 O O . TYR A 1 82 ? -1.471 8.519 -12.709 1.00 84.00 82 TYR A O 1
ATOM 706 N N . LYS A 1 83 ? -2.971 8.378 -11.055 1.00 81.94 83 LYS A N 1
ATOM 707 C CA . LYS A 1 83 ? -4.030 9.114 -11.769 1.00 81.94 83 LYS A CA 1
ATOM 708 C C . LYS A 1 83 ? -3.682 10.571 -12.062 1.00 81.94 83 LYS A C 1
ATOM 710 O O . LYS A 1 83 ? -4.283 11.162 -12.952 1.00 81.94 83 LYS A O 1
ATOM 715 N N . GLN A 1 84 ? -2.747 11.161 -11.320 1.00 77.62 84 GLN A N 1
ATOM 716 C CA . GLN A 1 84 ? -2.258 12.517 -11.585 1.00 77.62 84 GLN A CA 1
ATOM 717 C C . GLN A 1 84 ? -1.182 12.538 -12.679 1.00 77.62 84 GLN A C 1
ATOM 719 O O . GLN A 1 84 ? -0.922 13.596 -13.250 1.00 77.62 84 GLN A O 1
ATOM 724 N N . LEU A 1 85 ? -0.564 11.389 -12.973 1.00 71.62 85 LEU A N 1
ATOM 725 C CA . LEU A 1 85 ? 0.507 11.251 -13.962 1.00 71.62 85 LEU A CA 1
ATOM 726 C C . LEU A 1 85 ? -0.017 10.903 -15.358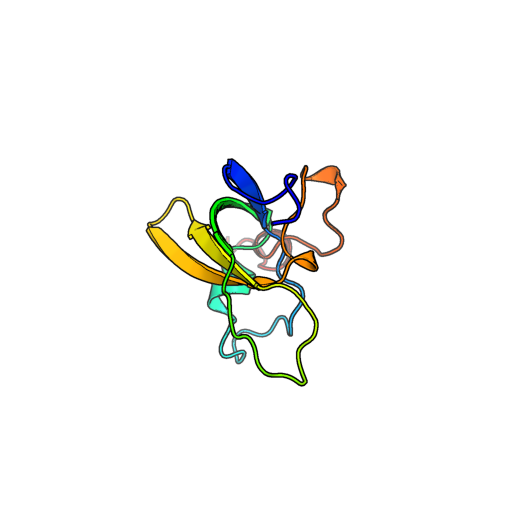 1.00 71.62 85 LEU A C 1
ATOM 728 O O . LEU A 1 85 ? 0.625 11.245 -16.351 1.00 71.62 85 LEU A O 1
ATOM 732 N N . ILE A 1 86 ? -1.190 10.269 -15.454 1.00 67.50 86 ILE A N 1
ATOM 733 C CA . ILE A 1 86 ? -1.839 10.033 -16.744 1.00 67.50 86 ILE A CA 1
ATOM 734 C C . ILE A 1 86 ? -2.544 11.326 -17.183 1.00 67.50 86 ILE A C 1
ATOM 736 O O . ILE A 1 86 ? -3.482 11.766 -16.512 1.00 67.50 86 ILE A O 1
ATOM 740 N N . PRO A 1 87 ? -2.159 11.947 -18.313 1.00 57.09 87 PRO A N 1
ATOM 741 C CA . PRO A 1 87 ? -2.924 13.058 -18.857 1.00 57.09 87 PRO A CA 1
ATOM 742 C C . PRO A 1 87 ? -4.342 12.574 -19.172 1.00 57.09 87 PRO A C 1
ATOM 744 O O . PRO A 1 87 ? -4.517 11.570 -19.865 1.00 57.09 87 PRO A O 1
ATOM 747 N N . ALA A 1 88 ? -5.352 13.289 -18.663 1.00 58.12 88 ALA A N 1
ATOM 748 C CA . ALA A 1 88 ? -6.752 13.007 -18.955 1.00 58.12 88 ALA A CA 1
ATOM 749 C C . ALA A 1 88 ? -6.933 12.954 -20.476 1.00 58.12 88 ALA A C 1
ATOM 751 O O . ALA A 1 88 ? -6.860 13.978 -21.158 1.00 58.12 88 ALA A O 1
ATOM 752 N N . THR A 1 89 ? -7.102 11.750 -21.017 1.00 53.88 89 THR A N 1
ATOM 753 C CA . THR A 1 89 ? -7.343 11.571 -22.444 1.00 53.88 89 THR A CA 1
ATOM 754 C C . THR A 1 89 ? -8.739 12.126 -22.708 1.00 53.88 89 THR A C 1
ATOM 756 O O . THR A 1 89 ? -9.728 11.546 -22.264 1.00 53.88 89 THR A O 1
ATOM 759 N N . THR A 1 90 ? -8.790 13.318 -23.306 1.00 45.09 90 THR A N 1
ATOM 760 C CA . THR A 1 90 ? -10.022 13.976 -23.761 1.00 45.09 90 THR A CA 1
ATOM 761 C C . THR A 1 90 ? -10.342 13.517 -25.172 1.00 45.09 90 THR A C 1
ATOM 763 O O . THR A 1 90 ? -9.382 13.410 -25.970 1.00 45.09 90 THR A O 1
#

Foldseek 3Di:
DPPVQAWDKWFFADDDDQDPPDPCVVVLLVHRAIKTFDGWDDDDPPPPPFIWTWIAGPVGDTDIDTPLRTHRDSVSDDDDRPVVVDDDPD

pLDDT: mean 84.76, std 14.23, range [45.09, 96.94]